Protein AF-A0A3B8ZKJ1-F1 (afdb_monomer)

Mean predicted aligned error: 15.67 Å

Nearest PDB structures (foldseek):
  3j6d-assembly1_a  TM=3.420E-01  e=2.424E+00  Salmonella enterica subsp. enterica serovar Typhimurium str. LT2
  3zqn-assembly1_I  TM=2.156E-01  e=5.423E+00  Bacillus phage SF6

Sequence (136 aa):
MSFHRGSTAVLVLALSLTIFLPLAARWGVQRFQQHALQRATSTPLVLGTKGSRFGLAIHALYFRGESPQAFHLQESLRIQESGLAEVIELHARFRTRGATIVGTTKRYFELRGLRLASGQPIRRLGDCVVGAAVAS

Structure (mmCIF, N/CA/C/O backbone):
data_AF-A0A3B8ZKJ1-F1
#
_entry.id   AF-A0A3B8ZKJ1-F1
#
loop_
_atom_site.group_PDB
_atom_site.id
_atom_site.type_symbol
_atom_site.label_atom_id
_atom_site.label_alt_id
_atom_site.label_comp_id
_atom_site.label_asym_id
_atom_site.label_entity_id
_atom_site.label_seq_id
_atom_site.pdbx_PDB_ins_code
_atom_site.Cartn_x
_atom_site.Cartn_y
_atom_site.Cartn_z
_atom_site.occupancy
_atom_site.B_iso_or_equiv
_atom_site.auth_seq_id
_atom_site.auth_comp_id
_atom_site.auth_asym_id
_atom_site.auth_atom_id
_atom_site.pdbx_PDB_model_num
ATOM 1 N N . MET A 1 1 ? 36.898 7.849 -57.273 1.00 46.22 1 MET A N 1
ATOM 2 C CA . MET A 1 1 ? 36.156 8.260 -56.056 1.00 46.22 1 MET A CA 1
ATOM 3 C C . MET A 1 1 ? 35.233 7.136 -55.561 1.00 46.22 1 MET A C 1
ATOM 5 O O . MET A 1 1 ? 34.026 7.322 -55.507 1.00 46.22 1 MET A O 1
ATOM 9 N N . SER A 1 2 ? 35.757 5.950 -55.224 1.00 51.94 2 SER A N 1
ATOM 10 C CA . SER A 1 2 ? 34.929 4.885 -54.627 1.00 51.94 2 SER A CA 1
ATOM 11 C C . SER A 1 2 ? 35.790 3.807 -53.966 1.00 51.94 2 SER A C 1
ATOM 13 O O . SER A 1 2 ? 35.838 2.669 -54.412 1.00 51.94 2 SER A O 1
ATOM 15 N N . PHE A 1 3 ? 36.484 4.171 -52.896 1.00 49.75 3 PHE A N 1
ATOM 16 C CA . PHE A 1 3 ? 36.960 3.225 -51.889 1.00 49.75 3 PHE A CA 1
ATOM 17 C C . PHE A 1 3 ? 36.635 3.867 -50.532 1.00 49.75 3 PHE A C 1
ATOM 19 O O . PHE A 1 3 ? 36.662 5.089 -50.434 1.00 49.75 3 PHE A O 1
ATOM 26 N N . HIS A 1 4 ? 36.256 3.066 -49.533 1.00 57.19 4 HIS A N 1
ATOM 27 C CA . HIS A 1 4 ? 35.847 3.450 -48.161 1.00 57.19 4 HIS A CA 1
ATOM 28 C C . HIS A 1 4 ? 34.343 3.614 -47.847 1.00 57.19 4 HIS A C 1
ATOM 30 O O . HIS A 1 4 ? 34.017 3.949 -46.713 1.00 57.19 4 HIS A O 1
ATOM 36 N N . ARG A 1 5 ? 33.405 3.262 -48.744 1.00 57.53 5 ARG A N 1
ATOM 37 C CA . ARG A 1 5 ? 31.953 3.231 -48.415 1.00 57.53 5 ARG A CA 1
ATOM 38 C C . ARG A 1 5 ? 31.609 2.330 -47.214 1.00 57.53 5 ARG A C 1
ATOM 40 O O . ARG A 1 5 ? 30.729 2.670 -46.430 1.00 57.53 5 ARG A O 1
ATOM 47 N N . GLY A 1 6 ? 32.325 1.213 -47.047 1.00 67.94 6 GLY A N 1
ATOM 48 C CA . GLY A 1 6 ? 32.144 0.301 -45.911 1.00 67.94 6 GLY A CA 1
ATOM 49 C C . GLY A 1 6 ? 32.651 0.879 -44.587 1.00 67.94 6 GLY A C 1
ATOM 50 O O . GLY A 1 6 ? 31.954 0.813 -43.579 1.00 67.94 6 GLY A O 1
ATOM 51 N N . SER A 1 7 ? 33.823 1.522 -44.595 1.00 63.44 7 SER A N 1
ATOM 52 C CA . SER A 1 7 ? 34.383 2.162 -43.398 1.00 63.44 7 SER A CA 1
ATOM 53 C C . SER A 1 7 ? 33.527 3.337 -42.926 1.00 63.44 7 SER A C 1
ATOM 55 O O . SER A 1 7 ? 33.323 3.485 -41.725 1.00 63.44 7 SER A O 1
ATOM 57 N N . THR A 1 8 ? 32.957 4.128 -43.844 1.00 75.44 8 THR A N 1
ATOM 58 C CA . THR A 1 8 ? 32.029 5.211 -43.483 1.00 75.44 8 THR A CA 1
ATOM 59 C C . THR A 1 8 ? 30.721 4.669 -42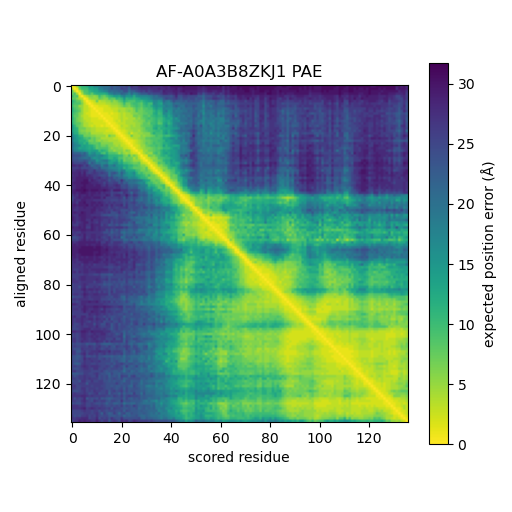.900 1.00 75.44 8 THR A C 1
ATOM 61 O O . THR A 1 8 ? 30.212 5.236 -41.939 1.00 75.44 8 THR A O 1
ATOM 64 N N . ALA A 1 9 ? 30.201 3.547 -43.413 1.00 78.12 9 ALA A N 1
ATOM 65 C CA . ALA A 1 9 ? 28.983 2.929 -42.886 1.00 78.12 9 ALA A CA 1
ATOM 66 C C . ALA A 1 9 ? 29.156 2.431 -41.440 1.00 78.12 9 ALA A C 1
ATOM 68 O O . ALA A 1 9 ? 28.287 2.671 -40.605 1.00 78.12 9 ALA A O 1
ATOM 69 N N . VAL A 1 10 ? 30.296 1.806 -41.122 1.00 80.38 10 VAL A N 1
ATOM 70 C CA . VAL A 1 10 ? 30.604 1.358 -39.752 1.00 80.38 10 VAL A CA 1
ATOM 71 C C . VAL A 1 10 ? 30.746 2.549 -38.800 1.00 80.38 10 VAL A C 1
ATOM 73 O O . VAL A 1 10 ? 30.227 2.508 -37.686 1.00 80.38 10 VAL A O 1
ATOM 76 N N . LEU A 1 11 ? 31.384 3.635 -39.247 1.00 80.94 11 LEU A N 1
ATOM 77 C CA . LEU A 1 11 ? 31.560 4.854 -38.451 1.00 80.94 11 LEU A CA 1
ATOM 78 C C . LEU A 1 11 ? 30.224 5.549 -38.154 1.00 80.94 11 LEU A C 1
ATOM 80 O O . LEU A 1 11 ? 29.970 5.934 -37.014 1.00 80.94 11 LEU A O 1
ATOM 84 N N . VAL A 1 12 ? 29.342 5.650 -39.154 1.00 83.56 12 VAL A N 1
ATOM 85 C CA . VAL A 1 12 ? 27.993 6.214 -38.989 1.00 83.56 12 VAL A CA 1
ATOM 86 C C . VAL A 1 12 ? 27.144 5.337 -38.067 1.00 83.56 12 VAL A C 1
ATOM 88 O O . VAL A 1 12 ? 26.477 5.866 -37.183 1.00 83.56 12 VAL A O 1
ATOM 91 N N . LEU A 1 13 ? 27.213 4.009 -38.202 1.00 81.94 13 LEU A N 1
ATOM 92 C CA . LEU A 1 13 ? 26.479 3.079 -37.339 1.00 81.94 13 LEU A CA 1
ATOM 93 C C . LEU A 1 13 ? 26.943 3.171 -35.876 1.00 81.94 13 LEU A C 1
ATOM 95 O O . LEU A 1 13 ? 26.114 3.252 -34.970 1.00 81.94 13 LEU A O 1
ATOM 99 N N . ALA A 1 14 ? 28.257 3.201 -35.639 1.00 82.44 14 ALA A N 1
ATOM 100 C CA . ALA A 1 14 ? 28.829 3.325 -34.299 1.00 82.44 14 ALA A CA 1
ATOM 101 C C . ALA A 1 14 ? 28.470 4.670 -33.645 1.00 82.44 14 ALA A C 1
ATOM 103 O O . ALA A 1 1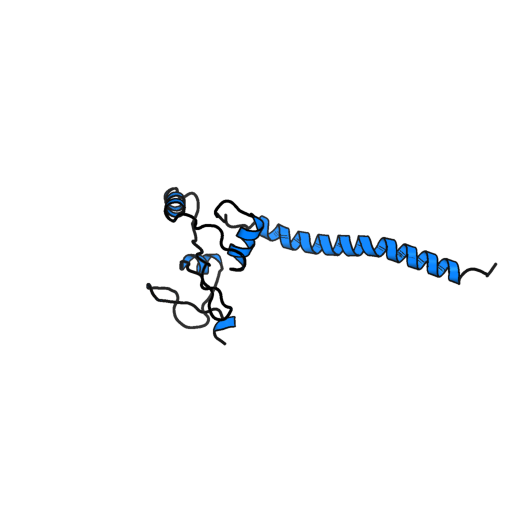4 ? 28.136 4.722 -32.456 1.00 82.44 14 ALA A O 1
ATOM 104 N N . LEU A 1 15 ? 28.473 5.753 -34.428 1.00 83.69 15 LEU A N 1
ATOM 105 C CA . LEU A 1 15 ? 28.071 7.079 -33.966 1.00 83.69 15 LEU A CA 1
ATOM 106 C C . LEU A 1 15 ? 26.568 7.138 -33.656 1.00 83.69 15 LEU A C 1
ATOM 108 O O . LEU A 1 15 ? 26.179 7.615 -32.589 1.00 83.69 15 LEU A O 1
ATOM 112 N N . SER A 1 16 ? 25.724 6.583 -34.531 1.00 82.69 16 SER A N 1
ATOM 113 C CA . SER A 1 16 ? 24.286 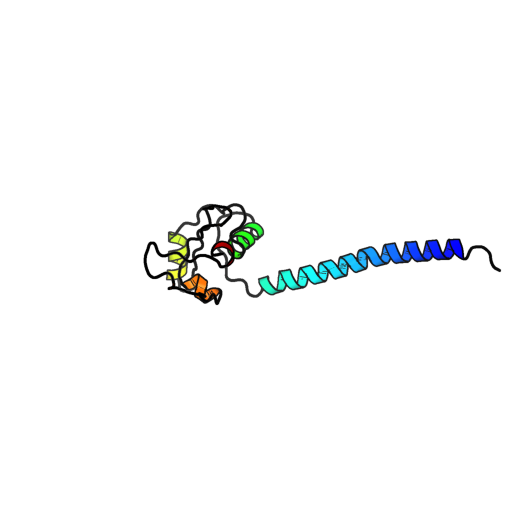6.451 -34.285 1.00 82.69 16 SER A CA 1
ATOM 114 C C . SER A 1 16 ? 24.001 5.639 -33.027 1.00 82.69 16 SER A C 1
ATOM 116 O O . SER A 1 16 ? 23.168 6.059 -32.232 1.00 82.69 16 SER A O 1
ATOM 118 N N . LEU A 1 17 ? 24.704 4.528 -32.790 1.00 80.81 17 LEU A N 1
ATOM 119 C CA . LEU A 1 17 ? 24.487 3.692 -31.607 1.00 80.81 17 LEU A CA 1
ATOM 120 C C . LEU A 1 17 ? 24.910 4.403 -30.311 1.00 80.81 17 LEU A C 1
ATOM 122 O O . LEU A 1 17 ? 24.194 4.342 -29.311 1.00 80.81 17 LEU A O 1
ATOM 126 N N . THR A 1 18 ? 26.021 5.143 -30.350 1.00 85.00 18 THR A N 1
ATOM 127 C CA . THR A 1 18 ? 26.523 5.939 -29.217 1.00 85.00 18 THR A CA 1
ATOM 128 C C . THR A 1 18 ? 25.561 7.064 -28.832 1.00 85.00 18 THR A C 1
ATOM 130 O O . THR A 1 18 ? 25.453 7.401 -27.656 1.00 85.00 18 THR A O 1
ATOM 133 N N . ILE A 1 19 ? 24.828 7.627 -29.800 1.00 79.25 19 ILE A N 1
ATOM 134 C CA . ILE A 1 19 ? 23.820 8.674 -29.568 1.00 79.25 19 ILE A CA 1
ATOM 135 C C . ILE A 1 19 ? 22.456 8.069 -29.206 1.00 79.25 19 ILE A C 1
ATOM 137 O O . ILE A 1 19 ? 21.742 8.606 -28.359 1.00 79.25 19 ILE A O 1
ATOM 141 N N . PHE A 1 20 ? 22.090 6.936 -29.805 1.00 79.00 20 PHE A N 1
ATOM 142 C CA . PHE A 1 20 ? 20.805 6.281 -29.572 1.00 79.00 20 PHE A CA 1
ATOM 143 C C . PHE A 1 20 ? 20.702 5.708 -28.156 1.00 79.00 20 PHE A C 1
ATOM 145 O O . PHE A 1 20 ? 19.651 5.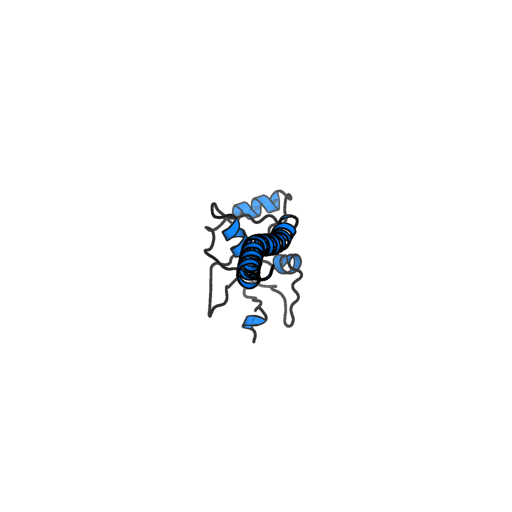812 -27.528 1.00 79.00 20 PHE A O 1
ATOM 152 N N . LEU A 1 21 ? 21.799 5.173 -27.614 1.00 75.75 21 LEU A N 1
ATOM 153 C CA . LEU A 1 21 ? 21.838 4.589 -26.273 1.00 75.75 21 LEU A CA 1
ATOM 154 C C . LEU A 1 21 ? 21.473 5.586 -25.145 1.00 75.75 21 LEU A C 1
ATOM 156 O O . LEU A 1 21 ? 20.560 5.286 -24.371 1.00 75.75 21 LEU A O 1
ATOM 160 N N . PRO A 1 22 ? 22.081 6.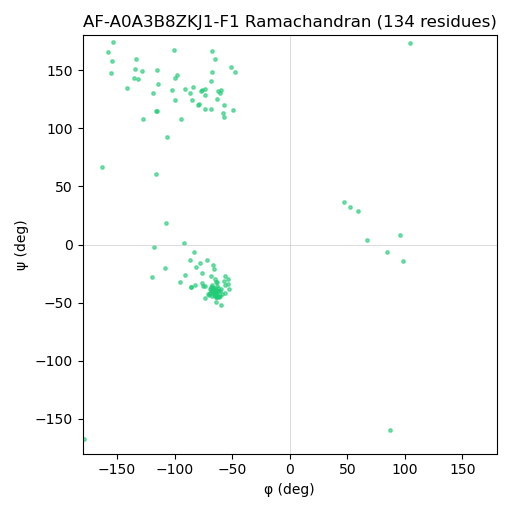789 -25.038 1.00 71.50 22 PRO A N 1
ATOM 161 C CA . PRO A 1 22 ? 21.680 7.780 -24.043 1.00 71.50 22 PRO A CA 1
ATOM 162 C C . PRO A 1 22 ? 20.290 8.359 -24.323 1.00 71.50 22 PRO A C 1
ATOM 164 O O . PRO A 1 22 ? 19.617 8.769 -23.381 1.00 71.50 22 PRO A O 1
ATOM 167 N N . LEU A 1 23 ? 19.828 8.387 -25.578 1.00 66.88 23 LEU A N 1
ATOM 168 C CA . LEU A 1 23 ? 18.500 8.897 -25.926 1.00 66.88 23 LEU A CA 1
ATOM 169 C C . LEU A 1 23 ? 17.389 7.924 -25.505 1.00 66.88 23 LEU A C 1
ATOM 171 O O . LEU A 1 23 ? 16.435 8.333 -24.846 1.00 66.88 23 LEU A O 1
ATOM 175 N N . ALA A 1 24 ? 17.564 6.631 -25.788 1.00 64.81 24 ALA A N 1
ATOM 176 C CA . ALA A 1 24 ? 16.682 5.561 -25.331 1.00 64.81 24 ALA A CA 1
ATOM 177 C C . ALA A 1 24 ? 16.668 5.462 -23.798 1.00 64.81 24 ALA A C 1
ATOM 179 O O . ALA A 1 24 ? 15.601 5.329 -23.196 1.00 64.81 24 ALA A O 1
ATOM 180 N N . ALA A 1 25 ? 17.830 5.619 -23.152 1.00 64.12 25 ALA A N 1
ATOM 181 C CA . ALA A 1 25 ? 17.921 5.683 -21.696 1.00 64.12 25 ALA A CA 1
ATOM 182 C C . ALA A 1 25 ? 17.177 6.905 -21.129 1.00 64.12 25 ALA A C 1
ATOM 184 O O . ALA A 1 25 ? 16.398 6.764 -20.188 1.00 64.12 25 ALA A O 1
ATOM 185 N N . ARG A 1 26 ? 17.342 8.097 -21.723 1.00 62.88 26 ARG A N 1
ATOM 186 C CA . ARG A 1 26 ? 16.622 9.317 -21.311 1.00 62.88 26 ARG A CA 1
ATOM 187 C C . ARG A 1 26 ? 15.107 9.178 -21.488 1.00 62.88 26 ARG A C 1
ATOM 189 O O . ARG A 1 26 ? 14.364 9.587 -20.601 1.00 62.88 26 ARG A O 1
ATOM 196 N N . TRP A 1 27 ? 14.649 8.559 -22.574 1.00 59.50 27 TRP A N 1
ATOM 197 C CA . TRP A 1 27 ? 13.224 8.314 -22.828 1.00 59.50 27 TRP A CA 1
ATOM 198 C C . TRP A 1 27 ? 12.628 7.276 -21.871 1.00 59.50 27 TRP A C 1
ATOM 200 O O . TRP A 1 27 ? 11.543 7.487 -21.327 1.00 59.50 27 TRP A O 1
ATOM 210 N N . GLY A 1 28 ? 13.355 6.189 -21.596 1.00 59.41 28 GLY A N 1
ATOM 211 C CA . GLY A 1 28 ? 12.962 5.198 -20.595 1.00 59.41 28 GLY A CA 1
ATOM 212 C C . GLY A 1 28 ? 12.857 5.809 -19.195 1.00 59.41 28 GLY A C 1
ATOM 213 O O . GLY A 1 28 ? 11.859 5.610 -18.504 1.00 59.41 28 GLY A O 1
ATOM 214 N N . VAL A 1 29 ? 13.837 6.630 -18.802 1.00 57.34 29 VAL A N 1
ATOM 215 C CA . VAL A 1 29 ? 13.856 7.312 -17.497 1.00 57.34 29 VAL A CA 1
ATOM 216 C C . VAL A 1 29 ? 12.734 8.346 -17.375 1.00 57.34 29 VAL A C 1
ATOM 218 O O . VAL A 1 29 ? 12.088 8.398 -16.331 1.00 57.34 29 VAL A O 1
ATOM 221 N N . GLN A 1 30 ? 12.417 9.105 -18.430 1.00 53.47 30 GLN A N 1
ATOM 222 C CA . GLN A 1 30 ? 11.275 10.030 -18.413 1.00 53.47 30 GLN A CA 1
ATOM 223 C C . GLN A 1 30 ? 9.934 9.300 -18.247 1.00 53.47 30 GLN A C 1
ATOM 225 O O . GLN A 1 30 ? 9.063 9.775 -17.514 1.00 53.47 30 GLN A O 1
ATOM 230 N N . ARG A 1 31 ? 9.786 8.105 -18.838 1.00 51.75 31 ARG A N 1
ATOM 231 C CA . ARG A 1 31 ? 8.604 7.249 -18.642 1.00 51.75 31 ARG A CA 1
ATOM 232 C C . ARG A 1 31 ? 8.509 6.731 -17.199 1.00 51.75 31 ARG A C 1
ATOM 234 O O . ARG A 1 31 ? 7.423 6.732 -16.626 1.00 51.75 31 ARG A O 1
ATOM 241 N N . PHE A 1 32 ? 9.632 6.364 -16.575 1.00 49.91 32 PHE A N 1
ATOM 242 C CA . PHE A 1 32 ? 9.664 5.981 -15.156 1.00 49.91 32 PHE A CA 1
ATOM 243 C C . PHE A 1 32 ? 9.380 7.162 -14.216 1.00 49.91 32 PHE A C 1
ATOM 245 O O . PHE A 1 32 ? 8.668 6.997 -13.225 1.00 49.91 32 PHE A O 1
ATOM 252 N N . GLN A 1 33 ? 9.873 8.362 -14.533 1.00 48.19 33 GLN A N 1
ATOM 253 C CA . GLN A 1 33 ? 9.666 9.553 -13.705 1.00 48.19 33 GLN A CA 1
ATOM 254 C C . GLN A 1 33 ? 8.213 10.043 -13.727 1.00 48.19 33 GLN A C 1
ATOM 256 O O . GLN A 1 33 ? 7.688 10.405 -12.674 1.00 48.19 33 GLN A O 1
ATOM 261 N N . GLN A 1 34 ? 7.524 9.986 -14.873 1.00 48.84 34 GLN A N 1
ATOM 262 C CA . GLN A 1 34 ? 6.121 10.417 -14.960 1.00 48.84 34 GLN A CA 1
ATOM 263 C C . GLN A 1 34 ? 5.169 9.500 -14.170 1.00 48.84 34 GLN A C 1
ATOM 265 O O . GLN A 1 34 ? 4.275 9.996 -13.488 1.00 48.84 34 GLN A O 1
ATOM 270 N N . HIS A 1 35 ? 5.415 8.185 -14.138 1.00 45.22 35 HIS A N 1
ATOM 271 C CA . HIS A 1 35 ? 4.616 7.251 -13.328 1.00 45.22 35 HIS A CA 1
ATOM 272 C C . HIS A 1 35 ? 5.025 7.189 -11.841 1.00 45.22 35 HIS A C 1
ATOM 274 O O . HIS A 1 35 ? 4.228 6.747 -11.005 1.00 45.22 35 HIS A O 1
ATOM 280 N N . ALA A 1 36 ? 6.241 7.629 -11.492 1.00 50.88 36 ALA A N 1
ATOM 281 C CA . ALA A 1 36 ? 6.701 7.723 -10.105 1.00 50.88 36 ALA A CA 1
ATOM 282 C C . ALA A 1 36 ? 6.227 9.013 -9.407 1.00 50.88 36 ALA A C 1
ATOM 284 O O . ALA A 1 36 ? 5.897 8.970 -8.224 1.00 50.88 36 ALA A O 1
ATOM 285 N N . LEU A 1 37 ? 6.140 10.140 -10.126 1.00 52.44 37 LEU A N 1
ATOM 286 C CA . LEU A 1 37 ? 5.806 11.446 -9.539 1.00 52.44 37 LEU A CA 1
ATOM 287 C C . LEU A 1 37 ? 4.307 11.777 -9.535 1.00 52.44 37 LEU A C 1
ATOM 289 O O . LEU A 1 37 ? 3.864 12.466 -8.622 1.00 52.44 37 LEU A O 1
ATOM 293 N N . GLN A 1 38 ? 3.494 11.234 -10.452 1.00 41.94 38 GLN A N 1
ATOM 294 C CA . GLN A 1 38 ? 2.034 11.446 -10.408 1.00 41.94 38 GLN A CA 1
ATOM 295 C C . GLN A 1 38 ? 1.354 10.818 -9.181 1.00 41.94 38 GLN A C 1
ATOM 297 O O . GLN A 1 38 ? 0.270 11.247 -8.801 1.00 41.94 38 GLN A O 1
ATOM 302 N N . ARG A 1 39 ? 1.986 9.831 -8.529 1.00 46.62 39 ARG A N 1
ATOM 303 C CA . ARG A 1 39 ? 1.501 9.273 -7.254 1.00 46.62 39 ARG A CA 1
ATOM 304 C C . ARG A 1 39 ? 1.987 10.037 -6.023 1.00 46.62 39 ARG A C 1
ATOM 306 O O . ARG A 1 39 ? 1.433 9.817 -4.955 1.00 46.62 39 ARG A O 1
ATOM 313 N N . ALA A 1 40 ? 2.976 10.926 -6.161 1.00 45.62 40 ALA A N 1
ATOM 314 C CA . ALA A 1 40 ? 3.473 11.745 -5.056 1.00 45.62 40 ALA A CA 1
ATOM 315 C C . ALA A 1 40 ? 2.512 12.903 -4.725 1.00 45.62 40 ALA A C 1
ATOM 317 O O . ALA A 1 40 ? 2.348 13.257 -3.559 1.00 45.62 40 ALA A O 1
ATOM 318 N N . THR A 1 41 ? 1.826 13.454 -5.729 1.00 46.94 41 THR A N 1
ATOM 319 C CA . THR A 1 41 ? 0.893 14.584 -5.570 1.00 46.94 41 THR A CA 1
ATOM 320 C C . THR A 1 41 ? -0.466 14.182 -4.992 1.00 46.94 41 THR A C 1
ATOM 322 O O . THR A 1 41 ? -1.191 15.037 -4.501 1.00 46.94 41 THR A O 1
ATOM 325 N N . SER A 1 42 ? -0.800 12.888 -5.001 1.00 41.06 42 SER A N 1
ATOM 326 C CA . SER A 1 42 ? -2.024 12.336 -4.407 1.00 41.06 42 SER A CA 1
ATOM 327 C C . SER A 1 42 ? -1.755 11.538 -3.124 1.00 41.06 42 SER A C 1
ATOM 329 O O . SER A 1 42 ? -2.556 10.675 -2.769 1.00 41.06 42 SER A O 1
ATOM 331 N N . THR A 1 43 ? -0.598 11.732 -2.477 1.00 45.28 43 THR A N 1
ATOM 332 C CA . THR A 1 43 ? -0.147 10.849 -1.391 1.00 45.28 43 THR A CA 1
ATOM 333 C C . THR A 1 43 ? -0.951 11.086 -0.108 1.00 45.28 43 THR A C 1
ATOM 335 O O . THR A 1 43 ? -0.829 12.165 0.475 1.00 45.28 43 THR A O 1
ATOM 338 N N . PRO A 1 44 ? -1.713 10.090 0.387 1.00 53.22 44 PRO A N 1
ATOM 339 C CA . PRO A 1 44 ? -2.164 10.077 1.774 1.00 53.22 44 PRO A CA 1
ATOM 340 C C . PRO A 1 44 ? -0.932 10.074 2.681 1.00 53.22 44 PRO A C 1
ATOM 342 O O . PRO A 1 44 ? 0.017 9.328 2.444 1.00 53.22 44 PRO A O 1
ATOM 345 N N . LEU A 1 45 ? -0.921 10.936 3.693 1.00 54.81 45 LEU A N 1
ATOM 346 C CA . LEU A 1 45 ? 0.181 11.067 4.641 1.00 54.81 45 LEU A CA 1
ATOM 347 C C . LEU A 1 45 ? 0.457 9.707 5.315 1.00 54.81 45 LEU A C 1
ATOM 349 O O . LEU A 1 45 ? -0.349 9.233 6.110 1.00 54.81 45 LEU A O 1
ATOM 353 N N . VAL A 1 46 ? 1.586 9.066 4.991 1.00 62.84 46 VAL A N 1
ATOM 354 C CA . VAL A 1 46 ? 2.008 7.813 5.637 1.00 62.84 46 VAL A CA 1
ATOM 355 C C . VAL A 1 46 ? 2.960 8.152 6.776 1.00 62.84 46 VAL A C 1
ATOM 357 O O . VAL A 1 46 ? 4.103 8.548 6.545 1.00 62.84 46 VAL A O 1
ATOM 360 N N . LEU A 1 47 ? 2.484 7.991 8.009 1.00 63.53 47 LEU A N 1
ATOM 361 C CA . LEU A 1 47 ? 3.294 8.099 9.218 1.00 63.53 47 LEU A CA 1
ATOM 362 C C . LEU A 1 47 ? 3.865 6.733 9.597 1.00 63.53 47 LEU A C 1
ATOM 364 O O . LEU A 1 47 ? 3.167 5.723 9.608 1.00 63.53 47 LEU A O 1
ATOM 368 N N . GLY A 1 48 ? 5.155 6.713 9.909 1.00 63.41 48 GLY A N 1
ATOM 369 C CA . GLY A 1 48 ? 5.865 5.528 10.364 1.00 63.41 48 GLY A CA 1
ATOM 370 C C . GLY A 1 48 ? 7.118 5.922 11.130 1.00 63.41 48 GLY A C 1
ATOM 371 O O . GLY A 1 48 ? 7.559 7.071 11.092 1.00 63.41 48 GLY A O 1
ATOM 372 N N . THR A 1 49 ? 7.693 4.965 11.846 1.00 59.22 49 THR A N 1
ATOM 373 C CA . THR A 1 49 ? 8.894 5.183 12.659 1.00 59.22 49 THR A CA 1
ATOM 374 C C . THR A 1 49 ? 10.114 5.540 11.809 1.00 59.22 49 THR A C 1
ATOM 376 O O . THR A 1 49 ? 10.172 5.223 10.619 1.00 59.22 49 THR A O 1
ATOM 379 N N . LYS A 1 50 ? 11.127 6.149 12.437 1.00 50.25 50 LYS A N 1
ATOM 380 C CA . LYS A 1 50 ? 12.378 6.581 11.793 1.00 50.25 50 LYS A CA 1
ATOM 381 C C . LYS A 1 50 ? 12.996 5.452 10.947 1.00 50.25 50 LYS A C 1
ATOM 383 O O . LYS A 1 50 ? 13.387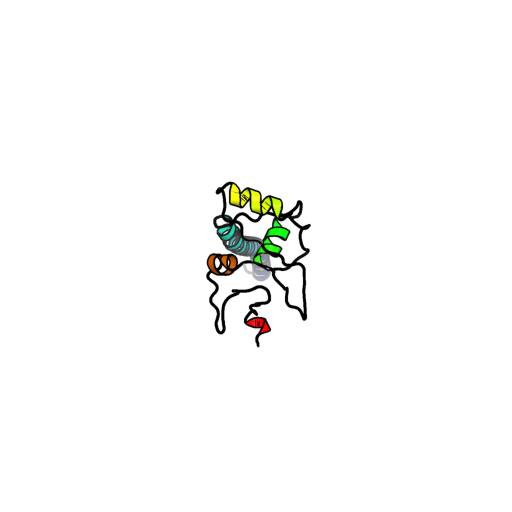 4.418 11.474 1.00 50.25 50 LYS A O 1
ATOM 388 N N . GLY A 1 51 ? 13.078 5.662 9.632 1.00 60.09 51 GLY A N 1
ATOM 389 C CA . GLY A 1 51 ? 13.540 4.666 8.662 1.00 60.09 51 GLY A CA 1
ATOM 390 C C . GLY A 1 51 ? 13.558 5.206 7.227 1.00 60.09 51 GLY A C 1
ATOM 391 O O . GLY A 1 51 ? 13.435 6.412 6.998 1.00 60.09 51 GLY A O 1
ATOM 392 N N . SER A 1 52 ? 13.714 4.320 6.238 1.00 59.38 52 SER A N 1
ATOM 393 C CA . SER A 1 52 ? 13.675 4.702 4.819 1.00 59.38 52 SER A CA 1
ATOM 394 C C . SER A 1 52 ? 12.265 5.141 4.411 1.00 59.38 52 SER A C 1
ATOM 396 O O . SER A 1 52 ? 11.343 4.327 4.393 1.00 59.38 52 SER A O 1
ATOM 398 N N . ARG A 1 53 ? 12.104 6.414 4.017 1.00 60.31 53 ARG A N 1
ATOM 399 C CA . ARG A 1 53 ? 10.844 6.974 3.477 1.00 60.31 53 ARG A CA 1
ATOM 400 C C . ARG A 1 53 ? 10.296 6.145 2.309 1.00 60.31 53 ARG A C 1
ATOM 402 O O . ARG A 1 53 ? 9.094 5.927 2.205 1.00 60.31 53 ARG A O 1
ATOM 409 N N . PHE A 1 54 ? 11.193 5.645 1.459 1.00 55.69 54 PHE A N 1
ATOM 410 C CA . PHE A 1 54 ? 10.841 4.770 0.343 1.00 55.69 54 PHE A CA 1
ATOM 411 C C . PHE A 1 54 ? 10.381 3.386 0.821 1.00 55.69 54 PHE A C 1
ATOM 413 O O . PHE A 1 54 ? 9.363 2.882 0.354 1.00 55.69 54 PHE A O 1
ATOM 420 N N . GLY A 1 55 ? 11.086 2.796 1.792 1.00 59.69 55 GLY A N 1
ATOM 421 C CA . GLY A 1 55 ? 10.701 1.516 2.395 1.00 59.69 55 GLY A CA 1
ATOM 422 C C . GLY A 1 55 ? 9.330 1.580 3.070 1.00 59.69 55 GLY A C 1
ATOM 423 O O . GLY A 1 55 ? 8.517 0.680 2.882 1.00 59.69 55 GLY A O 1
ATOM 424 N N . LEU A 1 56 ? 9.037 2.686 3.760 1.00 65.44 56 LEU A N 1
ATOM 425 C CA . LEU A 1 56 ? 7.738 2.940 4.382 1.00 65.44 56 LEU A CA 1
ATOM 426 C C . LEU A 1 56 ? 6.610 3.021 3.342 1.00 65.44 56 LEU A C 1
ATOM 428 O O . LEU A 1 56 ? 5.565 2.401 3.518 1.00 65.44 56 LEU A O 1
ATOM 432 N N . ALA A 1 57 ? 6.832 3.727 2.229 1.00 68.31 57 ALA A N 1
ATOM 433 C CA . ALA A 1 57 ? 5.854 3.806 1.147 1.00 68.31 57 ALA A CA 1
ATOM 434 C C . ALA A 1 57 ? 5.616 2.439 0.481 1.00 68.31 57 ALA A C 1
ATOM 436 O O . ALA A 1 57 ? 4.471 2.070 0.231 1.00 68.31 57 ALA A O 1
ATOM 437 N N . ILE A 1 58 ? 6.671 1.655 0.224 1.00 65.38 58 ILE A N 1
ATOM 438 C CA . ILE A 1 58 ? 6.535 0.303 -0.339 1.00 65.38 58 ILE A CA 1
ATOM 439 C C . ILE A 1 58 ? 5.799 -0.629 0.629 1.00 65.38 58 ILE A C 1
ATOM 441 O O . ILE A 1 58 ? 4.921 -1.379 0.199 1.00 65.38 58 ILE A O 1
ATOM 445 N N . HIS A 1 59 ? 6.096 -0.551 1.926 1.00 62.62 59 HIS A N 1
ATOM 446 C CA . HIS A 1 59 ? 5.417 -1.341 2.952 1.00 62.62 59 HIS A CA 1
ATOM 447 C C . HIS A 1 59 ? 3.933 -0.979 3.061 1.00 62.62 59 HIS A C 1
ATOM 449 O O . HIS A 1 59 ? 3.091 -1.872 2.997 1.00 62.62 59 HIS A O 1
ATOM 455 N N . ALA A 1 60 ? 3.592 0.310 3.080 1.00 65.44 60 ALA A N 1
ATOM 456 C CA . ALA A 1 60 ? 2.204 0.769 3.127 1.00 65.44 60 ALA A CA 1
ATOM 457 C C . ALA A 1 60 ? 1.411 0.467 1.838 1.00 65.44 60 ALA A C 1
ATOM 459 O O . ALA A 1 60 ? 0.211 0.189 1.890 1.00 65.44 60 ALA A O 1
ATOM 460 N N . LEU A 1 61 ? 2.054 0.524 0.665 1.00 68.00 61 LEU A N 1
ATOM 461 C CA . LEU A 1 61 ? 1.380 0.333 -0.625 1.00 68.00 61 LEU A CA 1
ATOM 462 C C . LEU A 1 61 ? 1.268 -1.133 -1.049 1.00 68.00 61 LEU A C 1
ATOM 464 O O . LEU A 1 61 ? 0.262 -1.498 -1.661 1.00 68.00 61 LEU A O 1
ATOM 468 N N . TYR A 1 62 ? 2.288 -1.943 -0.756 1.00 61.62 62 TYR A N 1
ATOM 469 C CA . TYR A 1 62 ? 2.412 -3.321 -1.240 1.00 61.62 62 TYR A CA 1
ATOM 470 C C . TYR A 1 62 ? 2.428 -4.368 -0.125 1.00 61.62 62 TYR A C 1
ATOM 472 O O . TYR A 1 62 ? 2.530 -5.554 -0.435 1.00 61.62 62 TYR A O 1
ATOM 480 N N . PHE A 1 63 ? 2.368 -3.969 1.151 1.00 61.16 63 PHE A N 1
ATOM 481 C CA . PHE A 1 63 ? 2.483 -4.873 2.306 1.00 61.16 63 PHE A CA 1
ATOM 482 C C . PHE A 1 63 ? 3.740 -5.763 2.244 1.00 61.16 63 PHE A C 1
ATOM 484 O O . PHE A 1 63 ? 3.749 -6.927 2.666 1.00 61.16 63 PHE A O 1
ATOM 491 N N . ARG A 1 64 ? 4.812 -5.216 1.656 1.00 57.00 64 ARG A N 1
ATOM 492 C CA . ARG A 1 64 ? 6.095 -5.876 1.376 1.00 57.00 64 ARG A CA 1
ATOM 493 C C . ARG A 1 64 ? 7.249 -5.040 1.929 1.00 57.00 64 ARG A C 1
ATOM 495 O O . ARG A 1 64 ? 7.171 -3.821 1.951 1.00 57.00 64 ARG A O 1
ATOM 502 N N . GLY A 1 65 ? 8.332 -5.706 2.321 1.00 56.25 65 GLY A N 1
ATOM 503 C CA . GLY A 1 65 ? 9.500 -5.082 2.959 1.00 56.25 65 GLY A CA 1
ATOM 504 C C . GLY A 1 65 ? 9.577 -5.336 4.466 1.00 56.25 65 GLY A C 1
ATOM 505 O O . GLY A 1 65 ? 8.674 -5.955 5.036 1.00 56.25 65 GLY A O 1
ATOM 506 N N . GLU A 1 66 ? 10.681 -4.907 5.082 1.00 52.09 66 GLU A N 1
ATOM 507 C CA . GLU A 1 66 ? 10.850 -4.916 6.538 1.00 52.09 66 GLU A CA 1
ATOM 508 C C . GLU A 1 66 ? 9.807 -4.002 7.182 1.00 52.09 66 GLU A C 1
ATOM 510 O O . GLU A 1 66 ? 9.591 -2.876 6.732 1.00 52.09 66 GLU A O 1
ATOM 515 N N . SER A 1 67 ? 9.136 -4.509 8.219 1.00 53.69 67 SER A N 1
ATOM 516 C CA . SER A 1 67 ? 8.205 -3.705 9.004 1.00 53.69 67 SER A CA 1
ATOM 517 C C . SER A 1 67 ? 8.993 -2.576 9.665 1.00 53.69 67 SER A C 1
ATOM 519 O O . SER A 1 67 ? 9.932 -2.875 10.409 1.00 53.69 67 SER A O 1
ATOM 52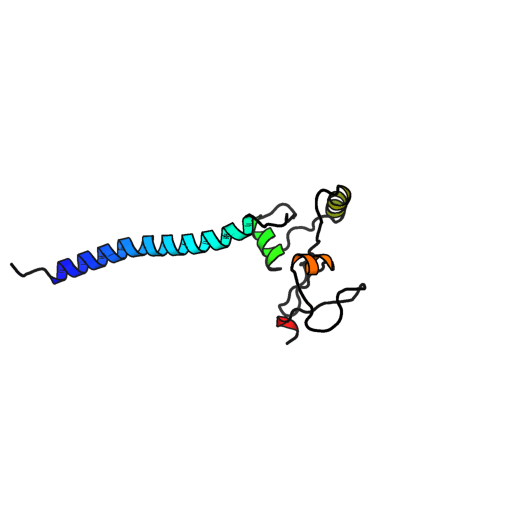1 N N . PRO A 1 68 ? 8.603 -1.304 9.473 1.00 56.72 68 PRO A N 1
ATOM 522 C CA . PRO A 1 68 ? 9.046 -0.236 10.357 1.00 56.72 68 PRO A CA 1
ATOM 523 C C . PRO A 1 68 ? 8.778 -0.647 11.815 1.00 56.72 68 PRO A C 1
ATOM 525 O O . PRO A 1 68 ? 7.874 -1.453 12.081 1.00 56.72 68 PRO A O 1
ATOM 528 N N . GLN A 1 69 ? 9.574 -0.124 12.751 1.00 56.00 69 GLN A N 1
ATOM 529 C CA . GLN A 1 69 ? 9.310 -0.270 14.183 1.00 56.00 69 GLN A CA 1
ATOM 530 C C . GLN A 1 69 ? 7.837 0.052 14.482 1.00 56.00 69 GLN A C 1
ATOM 532 O O . GLN A 1 69 ? 7.198 0.841 13.784 1.00 56.00 69 GLN A O 1
ATOM 537 N N . ALA A 1 70 ? 7.278 -0.601 15.501 1.00 58.31 70 ALA A N 1
ATOM 538 C CA . ALA A 1 70 ? 5.887 -0.385 15.872 1.00 58.31 70 ALA A CA 1
ATOM 539 C C . ALA A 1 70 ? 5.658 1.103 16.188 1.00 58.31 70 ALA A C 1
ATOM 541 O O . ALA A 1 70 ? 6.296 1.656 17.081 1.00 58.31 70 ALA A O 1
ATOM 542 N N . PHE A 1 71 ? 4.761 1.739 15.436 1.00 63.66 71 PHE A N 1
ATOM 543 C CA . PHE A 1 71 ? 4.260 3.074 15.741 1.00 63.66 71 PHE A CA 1
ATOM 544 C C . PHE A 1 71 ? 3.255 2.957 16.891 1.00 63.66 71 PHE A C 1
ATOM 546 O O . PHE A 1 71 ? 2.420 2.047 16.887 1.00 63.66 71 PHE A O 1
ATOM 553 N N . HIS A 1 72 ? 3.366 3.814 17.907 1.00 66.56 72 HIS A N 1
ATOM 554 C CA . HIS A 1 72 ? 2.544 3.681 19.106 1.00 66.56 72 HIS A CA 1
ATOM 555 C C . HIS A 1 72 ? 1.106 4.116 18.800 1.00 66.56 72 HIS A C 1
ATOM 557 O O . HIS A 1 72 ? 0.881 5.220 18.310 1.00 66.56 72 HIS A O 1
ATOM 563 N N . LEU A 1 73 ? 0.120 3.281 19.142 1.00 66.25 73 LEU A N 1
ATOM 564 C CA . LEU A 1 73 ? -1.306 3.557 18.898 1.00 66.25 73 LEU A CA 1
ATOM 565 C C . LEU A 1 73 ? -1.774 4.889 19.522 1.00 66.25 73 LEU A C 1
ATOM 567 O O . LEU A 1 73 ? -2.685 5.548 19.043 1.00 66.25 73 LEU A O 1
ATOM 571 N N . GLN A 1 74 ? -1.124 5.335 20.596 1.00 65.31 74 GLN A N 1
ATOM 572 C CA . GLN A 1 74 ? -1.445 6.621 21.223 1.00 65.31 74 GLN A CA 1
ATOM 573 C C . GLN A 1 74 ? -1.156 7.821 20.312 1.00 65.31 74 GLN A C 1
ATOM 575 O O . GLN A 1 74 ? -1.822 8.846 20.423 1.00 65.31 74 GLN A O 1
ATOM 580 N N . GLU A 1 75 ? -0.179 7.718 19.412 1.00 67.81 75 GLU A N 1
ATOM 581 C CA . GLU A 1 75 ? 0.131 8.796 18.473 1.00 67.81 75 GLU A CA 1
ATOM 582 C C . GLU A 1 75 ? -0.907 8.869 17.346 1.00 67.81 75 GLU A C 1
ATOM 584 O O . GLU A 1 75 ? -1.283 9.972 16.952 1.00 67.81 75 GLU A O 1
ATOM 589 N N . SER A 1 76 ? -1.440 7.731 16.876 1.00 67.81 76 SER A N 1
ATOM 590 C CA . SER A 1 76 ? -2.542 7.729 15.901 1.00 67.81 76 SER A CA 1
ATOM 591 C C . SER A 1 76 ? -3.824 8.309 16.499 1.00 67.81 76 SER A C 1
ATOM 593 O O . SER A 1 76 ? -4.501 9.098 15.837 1.00 67.81 76 SER A O 1
ATOM 595 N N . LEU A 1 77 ? -4.118 7.997 17.766 1.00 69.00 77 LEU A N 1
ATOM 596 C CA . LEU A 1 77 ? -5.258 8.562 18.492 1.00 69.00 77 LEU A CA 1
ATOM 597 C C . LEU A 1 77 ? -5.150 10.082 18.648 1.00 69.00 77 LEU A C 1
ATOM 599 O O . LEU A 1 77 ? -6.108 10.782 18.343 1.00 69.00 77 LEU A O 1
ATOM 603 N N . ARG A 1 78 ? -3.974 10.613 19.009 1.00 73.31 78 ARG A N 1
ATOM 604 C CA . ARG A 1 78 ? -3.753 12.070 19.108 1.00 73.31 78 ARG A CA 1
ATOM 605 C C . ARG A 1 78 ? -3.990 12.801 17.788 1.00 73.31 78 ARG A C 1
ATOM 607 O O . ARG A 1 78 ? -4.527 13.905 17.781 1.00 73.31 78 ARG A O 1
ATOM 614 N N . ILE A 1 79 ? -3.590 12.200 16.666 1.00 75.06 79 ILE A N 1
ATOM 615 C CA . ILE A 1 79 ? -3.815 12.785 15.338 1.00 75.06 79 ILE A CA 1
ATOM 616 C C . ILE A 1 79 ? -5.306 12.754 14.988 1.00 75.06 79 ILE A C 1
ATOM 618 O O . ILE A 1 79 ? -5.820 13.762 14.505 1.00 75.06 79 ILE A O 1
ATOM 622 N N . GLN A 1 80 ? -6.016 11.661 15.286 1.00 75.50 80 GLN A N 1
ATOM 623 C CA . GLN A 1 80 ? -7.472 11.628 15.115 1.00 75.50 80 GLN A CA 1
ATOM 624 C C . GLN A 1 80 ? -8.187 12.661 15.992 1.00 75.50 80 GLN A C 1
ATOM 626 O O . GLN A 1 80 ? -9.041 13.389 15.495 1.00 75.50 80 GLN A O 1
ATOM 631 N N . GLU A 1 81 ? -7.816 12.770 17.269 1.00 76.31 81 GLU A N 1
ATOM 632 C CA . GLU A 1 81 ? -8.396 13.737 18.211 1.00 76.31 81 GLU A CA 1
ATOM 633 C C . GLU A 1 81 ? -8.138 15.187 17.793 1.00 76.31 81 GLU A C 1
ATOM 635 O O . GLU A 1 81 ? -8.985 16.051 18.005 1.00 76.31 81 GLU A O 1
ATOM 640 N N . SER A 1 82 ? -7.001 15.462 17.146 1.00 78.94 82 SER A N 1
ATOM 641 C CA . SER A 1 82 ? -6.705 16.795 16.610 1.00 78.94 82 SER A CA 1
ATOM 642 C C . SER A 1 82 ? -7.627 17.216 15.456 1.00 78.94 82 SER A C 1
ATOM 644 O O . SER A 1 82 ? -7.673 18.395 15.112 1.00 78.94 82 SER A O 1
ATOM 646 N N . GLY A 1 83 ? -8.324 16.267 14.819 1.00 75.56 83 GLY A N 1
ATOM 647 C CA . GLY A 1 83 ? -9.168 16.503 13.643 1.00 75.56 83 GLY A CA 1
ATOM 648 C C . GLY A 1 83 ? -8.405 16.909 12.376 1.00 75.56 83 GLY A C 1
ATOM 649 O O . GLY A 1 83 ? -9.027 17.201 11.358 1.00 75.56 83 GLY A O 1
ATOM 650 N N . LEU A 1 84 ? -7.068 16.929 12.412 1.00 72.56 84 LEU A N 1
ATOM 651 C CA . LEU A 1 84 ? -6.225 17.392 11.305 1.00 72.56 84 LEU A CA 1
ATOM 652 C C . LEU A 1 84 ? -6.118 16.376 10.160 1.00 72.56 84 LEU A C 1
ATOM 654 O O . LEU A 1 84 ? -5.819 16.758 9.029 1.00 72.56 84 LEU A O 1
ATOM 658 N N . ALA A 1 85 ? -6.320 15.088 10.446 1.00 74.06 85 ALA A N 1
ATOM 659 C CA . ALA A 1 85 ? -6.245 14.027 9.452 1.00 74.06 85 ALA A CA 1
ATOM 660 C C . ALA A 1 85 ? -7.081 12.808 9.858 1.00 74.06 85 ALA A C 1
ATOM 662 O O . ALA A 1 85 ? -7.164 12.451 11.033 1.00 74.06 85 ALA A O 1
ATOM 663 N N . GLU A 1 86 ? -7.639 12.122 8.862 1.00 71.25 86 GLU A N 1
ATOM 664 C CA . GLU A 1 86 ? -8.210 10.792 9.051 1.00 71.25 86 GLU A CA 1
ATOM 665 C C . GLU A 1 86 ? -7.080 9.755 9.077 1.00 71.25 86 GLU A C 1
ATOM 667 O O . GLU A 1 86 ? -6.299 9.640 8.128 1.00 71.25 86 GLU A O 1
ATOM 672 N N . VAL A 1 87 ? -6.973 9.005 10.176 1.00 77.94 87 VAL A N 1
ATOM 673 C CA . VAL A 1 87 ? -5.891 8.033 10.372 1.00 77.94 87 VAL A CA 1
ATOM 674 C C . VAL A 1 87 ? -6.378 6.626 10.051 1.00 77.94 87 VAL A C 1
ATOM 676 O O . VAL A 1 87 ? -7.341 6.136 10.639 1.00 77.94 87 VAL A O 1
ATOM 679 N N . ILE A 1 88 ? -5.676 5.954 9.138 1.00 80.44 88 ILE A N 1
ATOM 680 C CA . ILE A 1 88 ? -5.933 4.558 8.775 1.00 80.44 88 ILE A CA 1
ATOM 681 C C . ILE A 1 88 ? -4.715 3.723 9.152 1.00 80.44 88 ILE A C 1
ATOM 683 O O . ILE A 1 88 ? -3.627 3.881 8.601 1.00 80.44 88 ILE A O 1
ATOM 687 N N . GLU A 1 89 ? -4.915 2.816 10.100 1.00 79.62 89 GLU A N 1
ATOM 688 C CA . GLU A 1 89 ? -3.856 1.983 10.657 1.00 79.62 89 GLU A CA 1
ATOM 689 C C . GLU A 1 89 ? -3.612 0.752 9.782 1.00 79.62 89 GLU A C 1
ATOM 691 O O . GLU A 1 89 ? -4.550 0.079 9.336 1.00 79.62 89 GLU A O 1
ATOM 696 N N . LEU A 1 90 ? -2.336 0.451 9.538 1.00 78.62 90 LEU A N 1
ATOM 697 C CA . LEU A 1 90 ? -1.903 -0.712 8.771 1.00 78.62 90 LEU A CA 1
ATOM 698 C C . LEU A 1 90 ? -0.876 -1.500 9.577 1.00 78.62 90 LEU A C 1
ATOM 700 O O . LEU A 1 90 ? 0.273 -1.091 9.733 1.00 78.62 90 LEU A O 1
ATOM 704 N N . HIS A 1 91 ? -1.289 -2.663 10.067 1.00 79.31 91 HIS A N 1
ATOM 705 C CA . HIS A 1 91 ? -0.440 -3.588 10.800 1.00 79.31 91 HIS A CA 1
ATOM 706 C C . HIS A 1 91 ? -0.097 -4.802 9.930 1.00 79.31 91 HIS A C 1
ATOM 708 O O . HIS A 1 91 ? -0.834 -5.783 9.895 1.00 79.31 91 HIS A O 1
ATOM 714 N N . ALA A 1 92 ? 1.029 -4.747 9.217 1.00 78.69 92 ALA A N 1
ATOM 715 C CA . ALA A 1 92 ? 1.452 -5.780 8.265 1.00 78.69 92 ALA A CA 1
ATOM 716 C C . ALA A 1 92 ? 2.765 -6.461 8.697 1.00 78.69 92 ALA A C 1
ATOM 718 O O . ALA A 1 92 ? 3.786 -6.376 8.010 1.00 78.69 92 ALA A O 1
ATOM 719 N N . ARG A 1 93 ? 2.748 -7.104 9.875 1.00 74.81 93 ARG A N 1
ATOM 720 C CA . ARG A 1 93 ? 3.916 -7.791 10.463 1.00 74.81 93 ARG A CA 1
ATOM 721 C C . ARG A 1 93 ? 3.958 -9.291 10.168 1.00 74.81 93 ARG A C 1
ATOM 723 O O . ARG A 1 93 ? 5.039 -9.865 10.066 1.00 74.81 93 ARG A O 1
ATOM 730 N N . PHE A 1 94 ? 2.800 -9.933 10.054 1.00 77.38 94 PHE A N 1
ATOM 731 C CA . PHE A 1 94 ? 2.706 -11.390 9.970 1.00 77.38 94 PHE A CA 1
ATOM 732 C C . PHE A 1 94 ? 2.576 -11.861 8.521 1.00 77.38 94 PHE A C 1
ATOM 734 O O . PHE A 1 94 ? 1.944 -11.208 7.691 1.00 77.38 94 PHE A O 1
ATOM 741 N N . ARG A 1 95 ? 3.159 -13.023 8.214 1.00 78.31 95 ARG A N 1
ATOM 742 C CA . ARG A 1 95 ? 3.023 -13.695 6.917 1.00 78.31 95 ARG A CA 1
ATOM 743 C C . ARG A 1 95 ? 2.682 -15.163 7.114 1.00 78.31 95 ARG A C 1
ATOM 745 O O . ARG A 1 95 ? 3.213 -15.799 8.018 1.00 78.31 95 ARG A O 1
ATOM 752 N N . THR A 1 96 ? 1.834 -15.699 6.246 1.00 78.06 96 THR A N 1
ATOM 753 C CA . THR A 1 96 ? 1.478 -17.121 6.212 1.00 78.06 96 THR A CA 1
ATOM 754 C C . THR A 1 96 ? 1.343 -17.592 4.769 1.00 78.06 96 THR A C 1
ATOM 756 O O . THR A 1 96 ? 0.765 -16.887 3.947 1.00 78.06 96 THR A O 1
ATOM 759 N N . ARG A 1 97 ? 1.915 -18.760 4.440 1.00 79.06 97 ARG A N 1
ATOM 760 C CA . ARG A 1 97 ? 1.834 -19.390 3.102 1.00 79.06 97 ARG A CA 1
ATOM 761 C C . ARG A 1 97 ? 2.111 -18.430 1.924 1.00 79.06 97 ARG A C 1
ATOM 763 O O . ARG A 1 97 ? 1.477 -18.514 0.883 1.00 79.06 97 ARG A O 1
ATOM 770 N N . GLY A 1 98 ? 3.047 -17.493 2.099 1.00 78.69 98 GLY A N 1
ATOM 771 C CA . GLY A 1 98 ? 3.411 -16.499 1.078 1.00 78.69 98 GLY A CA 1
ATOM 772 C C . GLY A 1 98 ? 2.530 -15.240 1.021 1.00 78.69 98 GLY A C 1
ATOM 773 O O . GLY A 1 98 ? 2.894 -14.295 0.326 1.00 78.69 98 GLY A O 1
ATOM 774 N N . ALA A 1 99 ? 1.437 -15.173 1.787 1.00 81.38 99 ALA A N 1
ATOM 775 C CA . ALA A 1 99 ? 0.568 -14.003 1.910 1.00 81.38 99 ALA A CA 1
ATOM 776 C C . ALA A 1 99 ? 0.867 -13.194 3.187 1.00 81.38 99 ALA A C 1
ATOM 778 O O . ALA A 1 99 ? 1.157 -13.759 4.245 1.00 81.38 99 ALA A O 1
ATOM 779 N N . THR A 1 100 ? 0.784 -11.862 3.107 1.00 82.31 100 THR A N 1
ATOM 780 C CA . THR A 1 100 ? 0.899 -10.969 4.274 1.00 82.31 100 THR A CA 1
ATOM 781 C C . THR A 1 100 ? -0.463 -10.794 4.937 1.00 82.31 100 THR A C 1
ATOM 783 O O . THR A 1 100 ? -1.439 -10.461 4.270 1.00 82.31 100 THR A O 1
ATOM 786 N N . ILE A 1 101 ? -0.518 -10.983 6.255 1.00 84.44 101 ILE A N 1
ATOM 787 C CA . ILE A 1 101 ? -1.696 -10.678 7.066 1.00 84.44 101 ILE A CA 1
ATOM 788 C C . ILE A 1 101 ? -1.625 -9.199 7.436 1.00 84.44 101 ILE A C 1
ATOM 790 O O . ILE A 1 101 ? -0.635 -8.745 8.015 1.00 84.44 101 ILE A O 1
ATOM 794 N N . VAL A 1 102 ? -2.678 -8.461 7.096 1.00 85.62 102 VAL A N 1
ATOM 795 C CA . VAL A 1 102 ? -2.780 -7.024 7.350 1.00 85.62 102 VAL A CA 1
ATOM 796 C C . VAL A 1 102 ? -3.918 -6.777 8.332 1.00 85.62 102 VAL A C 1
ATOM 798 O O . VAL A 1 102 ? -5.080 -7.017 8.013 1.00 85.62 102 VAL A O 1
ATOM 801 N N . GLY A 1 103 ? -3.584 -6.283 9.520 1.00 85.19 103 GLY A N 1
ATOM 802 C CA . GLY A 1 103 ? -4.551 -5.702 10.443 1.00 85.19 103 GLY A CA 1
ATOM 803 C C . GLY A 1 103 ? -4.879 -4.280 10.005 1.00 85.19 103 GLY A C 1
ATOM 804 O O . GLY A 1 103 ? -3.982 -3.445 9.908 1.00 85.19 103 GLY A O 1
ATOM 805 N N . THR A 1 104 ? -6.143 -4.007 9.702 1.00 86.19 104 THR A N 1
ATOM 806 C CA . THR A 1 104 ? -6.617 -2.668 9.344 1.00 86.19 104 THR A CA 1
ATOM 807 C C . THR A 1 104 ? -8.098 -2.519 9.679 1.00 86.19 104 THR A C 1
ATOM 809 O O . THR A 1 104 ? -8.753 -3.478 10.088 1.00 86.19 104 THR A O 1
ATOM 812 N N . THR A 1 105 ? -8.634 -1.315 9.510 1.00 83.62 105 THR A N 1
ATOM 813 C CA . THR A 1 105 ? -10.047 -1.009 9.737 1.00 83.62 105 THR A CA 1
ATOM 814 C C . THR A 1 105 ? -10.816 -0.967 8.417 1.00 83.62 105 THR A C 1
ATOM 816 O O . THR A 1 105 ? -10.243 -0.890 7.327 1.00 83.62 105 THR A O 1
ATOM 819 N N . LYS A 1 106 ? -12.153 -0.963 8.496 1.00 83.12 106 LYS A N 1
ATOM 820 C CA . LYS A 1 106 ? -13.031 -0.830 7.320 1.00 83.12 106 LYS A CA 1
ATOM 821 C C . LYS A 1 106 ? -12.701 0.409 6.466 1.00 83.12 106 LYS A C 1
ATOM 823 O O . LYS A 1 106 ? -12.851 0.365 5.247 1.00 83.12 106 LYS A O 1
ATOM 828 N N . ARG A 1 107 ? -12.186 1.477 7.085 1.00 82.06 107 ARG A N 1
ATOM 829 C CA . ARG A 1 107 ? -11.799 2.729 6.416 1.00 82.06 107 ARG A CA 1
ATOM 830 C C . ARG A 1 107 ? -10.774 2.526 5.307 1.00 82.06 107 ARG A C 1
ATOM 832 O O . ARG A 1 107 ? -10.830 3.212 4.295 1.00 82.06 107 ARG A O 1
ATOM 839 N N . TYR A 1 108 ? -9.893 1.534 5.433 1.00 83.06 108 TYR A N 1
ATOM 840 C CA . TYR A 1 108 ? -8.938 1.219 4.373 1.00 83.06 108 TYR A CA 1
ATOM 841 C C . TYR A 1 108 ? -9.623 0.786 3.067 1.00 83.06 108 TYR A C 1
ATOM 843 O O . TYR A 1 108 ? -9.182 1.160 1.980 1.00 83.06 108 TYR A O 1
ATOM 851 N N . PHE A 1 109 ? -10.721 0.030 3.160 1.00 84.25 109 PHE A N 1
ATOM 852 C CA . PHE A 1 109 ? -11.492 -0.395 1.990 1.00 84.25 109 PHE A CA 1
ATOM 853 C C . PHE A 1 109 ? -12.169 0.796 1.311 1.00 84.25 109 PHE A C 1
ATOM 855 O O . PHE A 1 109 ? -12.165 0.873 0.085 1.00 84.25 109 PHE A O 1
ATOM 862 N N . GLU A 1 110 ? -12.691 1.734 2.106 1.00 83.31 110 GLU A N 1
ATOM 863 C CA . GLU A 1 110 ? -13.301 2.981 1.630 1.00 83.31 110 GLU A CA 1
ATOM 864 C C . GLU A 1 110 ? -12.253 3.856 0.924 1.00 83.31 110 GLU A C 1
ATOM 866 O O . GLU A 1 110 ? -12.448 4.221 -0.235 1.00 83.31 110 GLU A O 1
ATOM 871 N N . LEU A 1 111 ? -11.091 4.071 1.555 1.00 81.50 111 LEU A N 1
ATOM 872 C CA . LEU A 1 111 ? -9.966 4.821 0.984 1.00 81.50 111 LEU A CA 1
ATOM 873 C C . LEU A 1 111 ? -9.500 4.245 -0.361 1.00 81.50 111 LEU A C 1
ATOM 875 O O . LEU A 1 111 ? -9.170 4.985 -1.285 1.00 81.50 111 LEU A O 1
ATOM 879 N N . ARG A 1 112 ? -9.424 2.915 -0.471 1.00 80.69 112 ARG A N 1
ATOM 880 C CA . ARG A 1 112 ? -8.903 2.227 -1.663 1.00 80.69 112 ARG A CA 1
ATOM 881 C C . ARG A 1 112 ? -9.983 1.870 -2.684 1.00 80.69 112 ARG A C 1
ATOM 883 O O . ARG A 1 112 ? -9.649 1.267 -3.702 1.00 80.69 112 ARG A O 1
ATOM 890 N N . GLY A 1 113 ? -11.247 2.214 -2.428 1.00 83.94 113 GLY A N 1
ATOM 891 C CA . GLY A 1 113 ? -12.376 1.870 -3.296 1.00 83.94 113 GLY A CA 1
ATOM 892 C C . GLY A 1 113 ? -12.555 0.360 -3.499 1.00 83.94 113 GLY A C 1
ATOM 893 O O . GLY A 1 113 ? -13.014 -0.072 -4.557 1.00 83.94 113 GLY A O 1
ATOM 894 N N . LEU A 1 114 ? -12.156 -0.457 -2.519 1.00 84.25 114 LEU A N 1
ATOM 895 C CA . LEU A 1 114 ? -12.191 -1.915 -2.624 1.00 84.25 114 LEU A CA 1
ATOM 896 C C . LEU A 1 114 ? -13.619 -2.430 -2.433 1.00 84.25 114 LEU A C 1
ATOM 898 O O . LEU A 1 114 ? -14.300 -2.075 -1.472 1.00 84.25 114 LEU A O 1
ATOM 902 N N . ARG A 1 115 ? -14.055 -3.316 -3.331 1.00 86.25 115 ARG A N 1
ATOM 903 C CA . ARG A 1 115 ? -15.352 -3.997 -3.253 1.00 86.25 115 ARG A CA 1
ATOM 904 C C . ARG A 1 115 ? -15.147 -5.487 -3.038 1.00 86.25 115 ARG A C 1
ATOM 906 O O . ARG A 1 115 ? -14.274 -6.094 -3.654 1.00 86.25 115 ARG A O 1
ATOM 913 N N . LEU A 1 116 ? -15.967 -6.062 -2.168 1.00 87.25 116 LEU A N 1
ATOM 914 C CA . LEU A 1 116 ? -16.005 -7.503 -1.961 1.00 87.25 116 LEU A CA 1
ATOM 915 C C . LEU A 1 116 ? -16.696 -8.167 -3.147 1.00 87.25 116 LEU A C 1
ATOM 917 O O . LEU A 1 116 ? -17.760 -7.720 -3.569 1.00 87.25 116 LEU A O 1
ATOM 921 N N . ALA A 1 117 ? -16.094 -9.239 -3.657 1.00 87.81 117 ALA A N 1
ATOM 922 C CA . ALA A 1 117 ? -16.719 -10.075 -4.676 1.00 87.81 117 ALA A CA 1
ATOM 923 C C . ALA A 1 117 ? -17.838 -10.946 -4.078 1.00 87.81 117 ALA A C 1
ATOM 925 O O . ALA A 1 117 ? -18.859 -11.176 -4.718 1.00 87.81 117 ALA A O 1
ATOM 926 N N . SER A 1 118 ? -17.653 -11.413 -2.841 1.00 84.06 118 SER A N 1
ATOM 927 C CA . SER A 1 118 ? -18.602 -12.250 -2.105 1.00 84.06 118 SER A CA 1
ATOM 928 C C . SER A 1 118 ? -18.407 -12.094 -0.590 1.00 84.06 118 SER A C 1
ATOM 930 O O . SER A 1 118 ? -17.343 -11.676 -0.128 1.00 84.06 118 SER A O 1
ATOM 932 N N . GLY A 1 119 ? -19.442 -12.419 0.191 1.00 86.94 119 GLY A N 1
ATOM 933 C CA . GLY A 1 119 ? -19.401 -12.384 1.658 1.00 86.94 119 GLY A CA 1
ATOM 934 C C . GLY A 1 119 ? -19.749 -11.027 2.284 1.00 86.94 119 GLY A C 1
ATOM 935 O O . GLY A 1 119 ? -20.422 -10.195 1.676 1.00 86.94 119 GLY A O 1
ATOM 936 N N . GLN A 1 120 ? -19.326 -10.828 3.536 1.00 84.75 120 GLN A N 1
ATOM 937 C CA . GLN A 1 120 ? -19.553 -9.598 4.303 1.00 84.75 120 GLN A CA 1
ATOM 938 C C . GLN A 1 120 ? -18.231 -8.885 4.622 1.00 84.75 120 GLN A C 1
ATOM 940 O O . GLN A 1 120 ? -17.199 -9.542 4.760 1.00 84.75 120 GLN A O 1
ATOM 945 N N . PRO A 1 121 ? -18.240 -7.544 4.748 1.00 83.31 121 PRO A N 1
ATOM 946 C CA . PRO A 1 121 ? -17.079 -6.802 5.229 1.00 83.31 121 PRO A CA 1
ATOM 947 C C . PRO A 1 121 ? -16.794 -7.105 6.699 1.00 83.31 121 PRO A C 1
ATOM 949 O O . PRO A 1 121 ? -17.645 -7.637 7.405 1.00 83.31 121 PRO A O 1
ATOM 952 N N . ILE A 1 122 ? -15.610 -6.701 7.160 1.00 83.56 122 ILE A N 1
ATOM 953 C CA . ILE A 1 122 ? -15.201 -6.801 8.566 1.00 83.56 122 ILE A CA 1
ATOM 954 C C . ILE A 1 122 ? -16.212 -6.027 9.429 1.00 83.56 122 ILE A C 1
ATOM 956 O O . ILE A 1 122 ? -16.318 -4.802 9.311 1.00 83.56 122 ILE A O 1
ATOM 960 N N . ARG A 1 123 ? -16.976 -6.734 10.269 1.00 82.38 123 ARG A N 1
ATOM 961 C CA . ARG A 1 123 ? -17.992 -6.167 11.177 1.00 82.38 123 ARG A CA 1
ATOM 962 C C . ARG A 1 123 ? -17.695 -6.467 12.639 1.00 82.38 123 ARG A C 1
ATOM 964 O O . ARG A 1 123 ? -18.128 -5.709 13.504 1.00 82.38 123 ARG A O 1
ATOM 971 N N . ARG A 1 124 ? -17.007 -7.570 12.922 1.00 83.62 124 ARG A N 1
ATOM 972 C CA . ARG A 1 124 ? -16.690 -8.046 14.269 1.00 83.62 1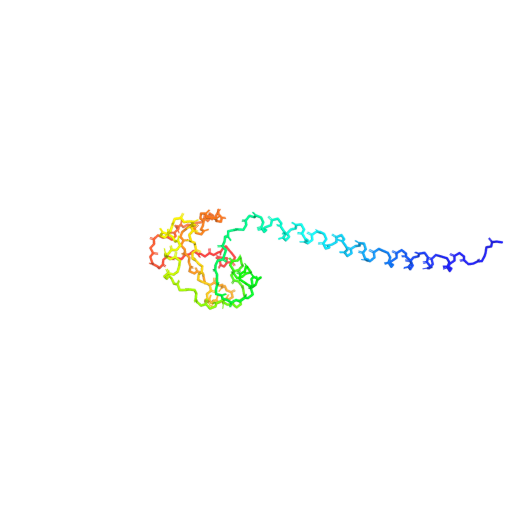24 ARG A CA 1
ATOM 973 C C . ARG A 1 124 ? -15.227 -8.458 14.366 1.00 83.62 124 ARG A C 1
ATOM 975 O O . ARG A 1 124 ? -14.566 -8.741 13.368 1.00 83.62 124 ARG A O 1
ATOM 982 N N . LEU A 1 125 ? -14.724 -8.500 15.598 1.00 80.25 125 LEU A N 1
ATOM 983 C CA . LEU A 1 125 ? -13.422 -9.096 15.878 1.00 80.25 125 LEU A CA 1
ATOM 984 C C . LEU A 1 125 ? -13.447 -10.572 15.466 1.00 80.25 125 LEU A C 1
ATOM 986 O O . LEU A 1 125 ? -14.369 -11.299 15.829 1.00 80.25 125 LEU A O 1
ATOM 990 N N . GLY A 1 126 ? -12.435 -10.990 14.709 1.00 81.00 126 GLY A N 1
ATOM 991 C CA . GLY A 1 126 ? -12.341 -12.339 14.145 1.00 81.00 126 GLY A CA 1
ATOM 992 C C . GLY A 1 126 ? -12.793 -12.449 12.688 1.00 81.00 126 GLY A C 1
ATOM 993 O O . GLY A 1 126 ? -12.443 -13.432 12.040 1.00 81.00 126 GLY A O 1
ATOM 994 N N . ASP A 1 127 ? -13.482 -11.440 12.142 1.00 85.31 127 ASP A N 1
ATOM 995 C CA . ASP A 1 127 ? -13.762 -11.396 10.707 1.00 85.31 127 ASP A CA 1
ATOM 996 C C . ASP A 1 127 ? -12.462 -11.172 9.922 1.00 85.31 127 ASP A C 1
ATOM 998 O O . ASP A 1 127 ? -11.605 -10.369 10.306 1.00 85.31 127 ASP A O 1
ATOM 1002 N N . CYS A 1 128 ? -12.327 -11.847 8.783 1.00 87.00 128 CYS A N 1
ATOM 1003 C CA . CYS A 1 128 ? -11.208 -11.658 7.871 1.00 87.00 128 CYS A CA 1
ATOM 1004 C C . CYS A 1 128 ? -11.694 -11.558 6.424 1.00 87.00 128 CYS A C 1
ATOM 1006 O O . CYS A 1 128 ? -12.724 -12.112 6.044 1.00 87.00 128 CYS A O 1
ATOM 1008 N N . VAL A 1 129 ? -10.937 -10.826 5.609 1.00 87.81 129 VAL A N 1
ATOM 1009 C CA . VAL A 1 129 ? -11.163 -10.720 4.167 1.00 87.81 129 VAL A CA 1
ATOM 1010 C C . VAL A 1 129 ? -9.930 -11.264 3.469 1.00 87.81 129 VAL A C 1
ATOM 1012 O O . VAL A 1 129 ? -8.805 -10.877 3.790 1.00 87.81 129 VAL A O 1
ATOM 1015 N N . VAL A 1 130 ? -10.145 -12.160 2.510 1.00 88.12 130 VAL A N 1
ATOM 1016 C CA . VAL A 1 130 ? -9.073 -12.793 1.739 1.00 88.12 130 VAL A CA 1
ATOM 1017 C C . VAL A 1 130 ? -8.995 -12.140 0.364 1.00 88.12 130 VAL A C 1
ATOM 1019 O O . VAL A 1 130 ? -10.008 -11.932 -0.302 1.00 88.12 130 VAL A O 1
ATOM 1022 N N . GLY A 1 131 ? -7.781 -11.785 -0.060 1.00 85.75 131 GLY A N 1
ATOM 1023 C CA . GLY A 1 131 ? -7.553 -11.230 -1.390 1.00 85.75 131 GLY A CA 1
ATOM 1024 C C . GLY A 1 131 ? -7.814 -12.264 -2.487 1.00 85.75 131 GLY A C 1
ATOM 1025 O O . GLY A 1 131 ? -7.543 -13.448 -2.302 1.00 85.75 131 GLY A O 1
ATOM 1026 N N . ALA A 1 132 ? -8.272 -11.807 -3.655 1.00 84.75 132 ALA A N 1
ATOM 1027 C CA . ALA A 1 132 ? -8.629 -12.681 -4.777 1.00 84.75 132 ALA A CA 1
ATOM 1028 C C . ALA A 1 132 ? -7.504 -13.652 -5.191 1.00 84.75 132 ALA A C 1
ATOM 1030 O O . ALA A 1 132 ? -7.782 -14.789 -5.537 1.00 84.75 132 ALA A O 1
ATOM 1031 N N . ALA A 1 133 ? -6.238 -13.233 -5.087 1.00 81.38 133 ALA A N 1
ATOM 1032 C CA . ALA A 1 133 ? -5.076 -14.065 -5.416 1.00 81.38 133 ALA A CA 1
ATOM 1033 C C . ALA A 1 133 ? -4.790 -15.203 -4.413 1.00 81.38 133 ALA A C 1
ATOM 1035 O O . ALA A 1 133 ? -3.961 -16.058 -4.692 1.00 81.38 133 ALA A O 1
ATOM 1036 N N . VAL A 1 134 ? -5.409 -15.175 -3.229 1.00 82.25 134 VAL A N 1
ATOM 1037 C CA . VAL A 1 134 ? -5.259 -16.203 -2.182 1.00 82.25 134 VAL A CA 1
ATOM 1038 C C . VAL A 1 134 ? -6.529 -17.052 -2.055 1.00 82.25 134 VAL A C 1
ATOM 1040 O O . VAL A 1 134 ? -6.477 -18.148 -1.512 1.00 82.25 134 VAL A O 1
ATOM 1043 N N . ALA A 1 135 ? -7.669 -16.549 -2.534 1.00 78.81 135 ALA A N 1
ATOM 1044 C CA . ALA A 1 135 ? -8.959 -17.233 -2.470 1.00 78.81 135 ALA A CA 1
ATOM 1045 C C . ALA A 1 135 ? -9.186 -18.260 -3.601 1.00 78.81 135 ALA A C 1
ATOM 1047 O O . ALA A 1 135 ? -10.212 -18.938 -3.583 1.00 78.81 135 ALA A O 1
ATOM 1048 N N . SER A 1 136 ? -8.275 -18.333 -4.579 1.00 63.72 136 SER A N 1
ATOM 1049 C CA . SER A 1 136 ? -8.253 -19.324 -5.667 1.00 63.72 136 SER A CA 1
ATOM 1050 C C . SER A 1 136 ? -7.668 -20.653 -5.209 1.00 63.72 136 SER A C 1
ATOM 1052 O O . SER A 1 136 ? -8.271 -21.696 -5.527 1.00 63.72 136 SER A O 1
#

Foldseek 3Di:
DDDCPVVVVVVVVVVCVVVVVVVVVVVVVVVVVVVVVVQVVVDDDQDAPPDDPVQSCCCVPPVDDDHGDDDDVVVLVVCVVVVVDDDWDWDFDDDDPRRTDIDTDPVVCVVVVNDDPDDDPPDDPPDDDDDPVRVD

Solvent-accessible 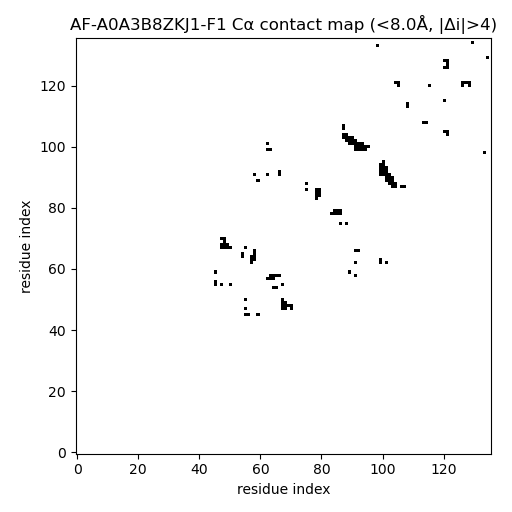surface area (backbone atoms only — not comparable to full-atom values): 8831 Å² total; per-residue (Å²): 144,88,81,58,72,66,61,50,49,54,52,51,50,53,52,50,50,66,53,46,52,60,48,52,50,50,53,53,48,52,57,52,48,57,69,58,50,66,56,61,82,70,53,75,90,81,85,73,43,97,69,58,70,66,53,52,50,43,27,74,74,65,62,42,76,79,67,64,61,86,68,60,68,68,59,54,48,52,41,43,72,65,68,81,46,90,76,77,61,78,46,57,81,48,70,55,98,92,42,68,47,67,50,63,56,68,62,53,38,64,77,68,69,60,76,79,93,71,89,75,77,74,82,54,93,88,56,79,85,78,55,76,92,76,71,112

Secondary structure (DSSP, 8-state):
--S-HHHHHHHHHHHHHHHHHHHHHHHHHHHHHHHHHTTTTT------SSS-HHHHHHHHHHS-SPPPPPPPHHHHHHHHHTTS------EEEEEETTEEEEE--HHHHHHTT---SSS----STT-----TTT--

pLDDT: mean 70.29, std 13.05, range [41.06, 88.12]

Radius of gyration: 24.94 Å; Cα contacts (8 Å, |Δi|>4): 81; chains: 1; bounding box: 56×37×77 Å